Protein AF-E6LE57-F1 (afdb_monomer_lite)

Structure (mmCIF, N/CA/C/O backbone):
data_AF-E6LE57-F1
#
_entry.id   AF-E6LE57-F1
#
loop_
_atom_site.group_PDB
_atom_site.id
_atom_site.type_symbol
_atom_site.label_atom_id
_atom_site.label_alt_id
_atom_site.label_comp_id
_atom_site.label_asym_id
_atom_site.label_entity_id
_atom_site.label_seq_id
_atom_site.pdbx_PDB_ins_code
_atom_site.Cartn_x
_atom_site.Cartn_y
_atom_site.Cartn_z
_atom_site.occupancy
_atom_site.B_iso_or_equiv
_atom_site.auth_seq_id
_atom_site.auth_comp_id
_atom_site.auth_asym_id
_atom_site.auth_atom_id
_atom_site.pdbx_PDB_model_num
ATOM 1 N N . MET A 1 1 ? -10.810 11.274 13.523 1.00 61.97 1 MET A N 1
ATOM 2 C CA . MET A 1 1 ? -10.758 9.802 13.355 1.00 61.97 1 MET A CA 1
ATOM 3 C C . MET A 1 1 ? -11.389 9.328 12.041 1.00 61.97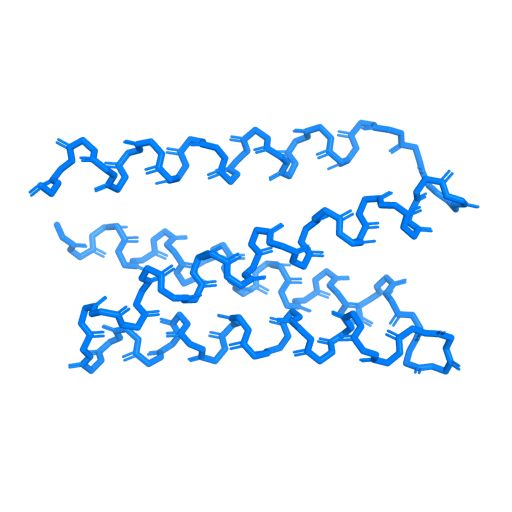 1 MET A C 1
ATOM 5 O O . MET A 1 1 ? -10.669 8.771 11.224 1.00 61.97 1 MET A O 1
ATOM 9 N N . TYR A 1 2 ? -12.671 9.612 11.765 1.00 69.25 2 TYR A N 1
ATOM 10 C CA . TYR A 1 2 ? -13.353 9.180 10.525 1.00 69.25 2 TYR A CA 1
ATOM 11 C C . TYR A 1 2 ? -12.698 9.657 9.220 1.00 69.25 2 TYR A C 1
ATOM 13 O O . TYR A 1 2 ? -12.554 8.877 8.284 1.00 69.25 2 TYR A O 1
ATOM 21 N N . VAL A 1 3 ? -12.224 10.906 9.179 1.00 74.69 3 VAL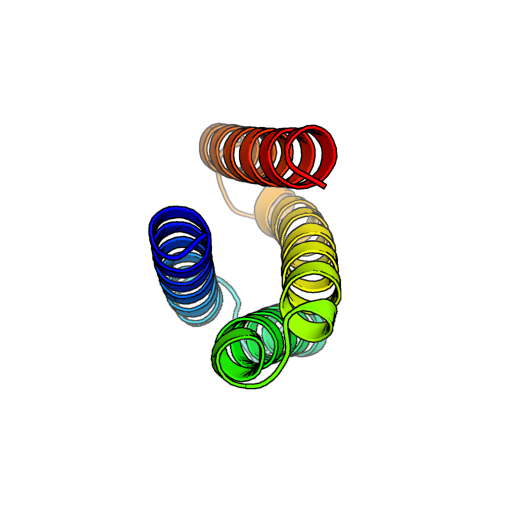 A N 1
ATOM 22 C CA . VAL A 1 3 ? -11.503 11.455 8.014 1.00 74.69 3 VAL A CA 1
ATOM 23 C C . VAL A 1 3 ? -10.217 10.669 7.721 1.00 74.69 3 VAL A C 1
ATOM 25 O O . VAL A 1 3 ? -9.876 10.433 6.567 1.00 74.69 3 VAL A O 1
ATOM 28 N N . MET A 1 4 ? -9.531 10.199 8.765 1.00 68.88 4 MET A N 1
ATOM 29 C CA . MET A 1 4 ? -8.269 9.466 8.645 1.00 68.88 4 MET A CA 1
ATOM 30 C C . MET A 1 4 ? -8.488 8.045 8.110 1.00 68.88 4 MET A C 1
ATOM 32 O O . MET A 1 4 ? -7.742 7.580 7.250 1.00 68.88 4 MET A O 1
ATOM 36 N N . ILE A 1 5 ? -9.552 7.379 8.567 1.00 75.06 5 ILE A N 1
ATOM 37 C CA . ILE A 1 5 ? -9.980 6.075 8.042 1.00 75.06 5 ILE A CA 1
ATOM 38 C C . ILE A 1 5 ? -10.414 6.218 6.577 1.00 75.06 5 ILE A C 1
ATOM 40 O O . ILE A 1 5 ? -10.004 5.417 5.741 1.00 75.06 5 ILE A O 1
ATOM 44 N N . GLY A 1 6 ? -11.158 7.278 6.241 1.00 77.25 6 GLY A N 1
ATOM 45 C CA . GLY A 1 6 ? -11.555 7.582 4.864 1.00 77.25 6 GLY A CA 1
ATOM 46 C C . GLY A 1 6 ? -10.361 7.776 3.924 1.00 77.25 6 GLY A C 1
ATOM 47 O O . GLY A 1 6 ? -10.302 7.148 2.870 1.00 77.25 6 GLY A O 1
ATOM 48 N N . LEU A 1 7 ? -9.366 8.573 4.329 1.00 77.81 7 LEU A N 1
ATOM 49 C CA . LEU A 1 7 ? -8.127 8.767 3.563 1.00 77.81 7 LEU A CA 1
ATOM 50 C C . LEU A 1 7 ? -7.320 7.471 3.415 1.00 77.81 7 LEU A C 1
ATOM 52 O O . LEU A 1 7 ? -6.790 7.194 2.341 1.00 77.81 7 LEU A O 1
ATOM 56 N N . SER A 1 8 ? -7.264 6.655 4.469 1.00 74.94 8 SER A N 1
ATOM 57 C CA . SER A 1 8 ? -6.549 5.375 4.457 1.00 74.94 8 SER A CA 1
ATOM 58 C C . SER A 1 8 ? -7.210 4.363 3.519 1.00 74.94 8 SER A C 1
ATOM 60 O O . SER A 1 8 ? -6.520 3.698 2.748 1.00 74.94 8 SER A O 1
ATOM 62 N N . LEU A 1 9 ? -8.544 4.283 3.523 1.00 81.50 9 LEU A N 1
ATOM 63 C CA . LEU A 1 9 ? -9.311 3.458 2.586 1.00 81.50 9 LEU A CA 1
ATOM 64 C C . LEU A 1 9 ? -9.113 3.917 1.143 1.00 81.50 9 LEU A C 1
ATOM 66 O O . LEU A 1 9 ? -8.884 3.087 0.263 1.00 81.50 9 LEU A O 1
ATOM 70 N N . LEU A 1 10 ? -9.149 5.229 0.895 1.00 82.88 10 LEU A N 1
ATOM 71 C CA . LEU A 1 10 ? -8.916 5.790 -0.435 1.00 82.88 10 LEU A CA 1
ATOM 72 C C . LEU A 1 10 ? -7.507 5.440 -0.940 1.00 82.88 10 LEU A C 1
ATOM 74 O O . LEU A 1 10 ? -7.333 4.993 -2.075 1.00 82.88 10 LEU A O 1
ATOM 78 N N . TYR A 1 11 ? -6.512 5.569 -0.060 1.00 79.12 11 TYR A N 1
ATOM 79 C CA . TYR A 1 11 ? -5.126 5.208 -0.331 1.00 79.12 11 TYR A CA 1
ATOM 80 C C . TYR A 1 11 ? -4.958 3.714 -0.639 1.00 79.12 11 TYR A C 1
ATOM 82 O O . TYR A 1 11 ? -4.355 3.358 -1.653 1.00 79.12 11 TYR A O 1
ATOM 90 N N . ALA A 1 12 ? -5.536 2.840 0.188 1.00 80.31 12 ALA A N 1
ATOM 91 C CA . ALA A 1 12 ? -5.516 1.395 -0.015 1.00 80.31 12 ALA A CA 1
ATOM 92 C C . ALA A 1 12 ? -6.168 1.004 -1.350 1.00 80.31 12 ALA A C 1
ATOM 94 O O . ALA A 1 12 ? -5.588 0.249 -2.129 1.00 80.31 12 ALA A O 1
ATOM 95 N N . SER A 1 13 ? -7.328 1.583 -1.663 1.00 81.38 13 SER A N 1
ATOM 96 C CA . SER A 1 13 ? -8.051 1.349 -2.919 1.00 81.38 13 SER A CA 1
ATOM 97 C C . SER A 1 13 ? -7.205 1.722 -4.139 1.00 81.38 13 SER A C 1
ATOM 99 O O . SER A 1 13 ? -7.056 0.928 -5.071 1.00 81.38 13 SER A O 1
ATOM 101 N N . ALA A 1 14 ? -6.591 2.909 -4.112 1.00 80.12 14 ALA A N 1
ATOM 102 C CA . ALA A 1 14 ? -5.711 3.380 -5.177 1.00 80.12 14 ALA A CA 1
ATOM 103 C C . ALA A 1 14 ? -4.465 2.491 -5.325 1.00 80.12 14 ALA A C 1
ATOM 105 O O . ALA A 1 14 ? -4.073 2.151 -6.442 1.00 80.12 14 ALA A O 1
ATOM 106 N N . MET A 1 15 ? -3.868 2.063 -4.207 1.00 77.88 15 MET A N 1
ATOM 107 C CA . MET A 1 15 ? -2.730 1.144 -4.203 1.00 77.88 15 MET A CA 1
ATOM 108 C C . MET A 1 15 ? -3.075 -0.228 -4.780 1.00 77.88 15 MET A C 1
ATOM 110 O O . MET A 1 15 ? -2.316 -0.740 -5.602 1.00 77.88 15 MET A O 1
ATOM 114 N N . GLY A 1 16 ? -4.198 -0.817 -4.367 1.00 80.25 16 GLY A N 1
ATOM 115 C CA . GLY A 1 16 ? -4.659 -2.112 -4.861 1.00 80.25 16 GLY A CA 1
ATOM 116 C C . GLY A 1 16 ? -4.937 -2.073 -6.361 1.00 80.25 16 GLY A C 1
ATOM 117 O O . GLY A 1 16 ? -4.431 -2.911 -7.105 1.00 80.25 16 GLY A O 1
ATOM 118 N N . GLY A 1 17 ? -5.653 -1.043 -6.826 1.00 78.44 17 GLY A N 1
ATOM 119 C CA . GLY A 1 17 ? -5.926 -0.841 -8.251 1.00 78.44 17 GLY A CA 1
ATOM 120 C C . GLY A 1 17 ? -4.652 -0.641 -9.077 1.00 78.44 17 GLY A C 1
ATOM 121 O O . GLY A 1 17 ? -4.485 -1.259 -10.131 1.00 78.44 17 GLY A O 1
ATOM 122 N N . ALA A 1 18 ? -3.708 0.163 -8.577 1.00 73.75 18 ALA A N 1
ATOM 123 C CA . ALA A 1 18 ? -2.414 0.346 -9.226 1.00 73.75 18 ALA A CA 1
ATOM 124 C C . ALA A 1 18 ? -1.620 -0.967 -9.284 1.00 73.75 18 ALA A C 1
ATOM 126 O O . ALA A 1 18 ? -1.056 -1.282 -10.331 1.00 73.75 18 ALA A O 1
ATOM 127 N N . ALA A 1 19 ? -1.603 -1.751 -8.202 1.00 74.44 19 ALA A N 1
ATOM 128 C CA . ALA A 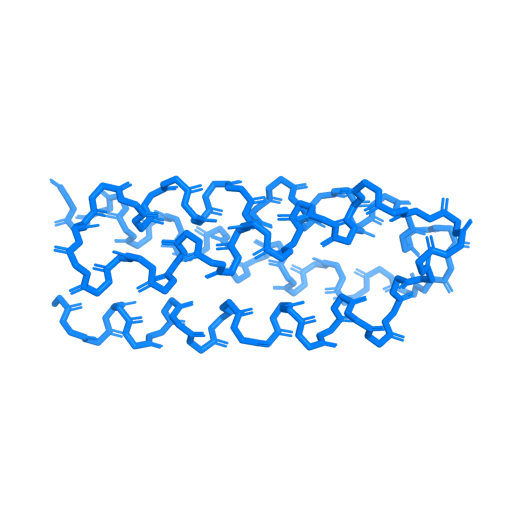1 19 ? -0.898 -3.028 -8.129 1.00 74.44 19 ALA A CA 1
ATOM 129 C C . ALA A 1 19 ? -1.449 -4.053 -9.133 1.00 74.44 19 ALA A C 1
ATOM 131 O O . ALA A 1 19 ? -0.665 -4.649 -9.863 1.00 74.44 19 ALA A O 1
ATOM 132 N N . ILE A 1 20 ? -2.775 -4.192 -9.245 1.00 76.06 20 ILE A N 1
ATOM 133 C CA . ILE A 1 20 ? -3.420 -5.095 -10.219 1.00 76.06 20 ILE A CA 1
ATOM 134 C C . ILE A 1 20 ? -3.067 -4.704 -11.661 1.00 76.06 20 ILE A C 1
ATOM 136 O O . ILE A 1 20 ? -2.833 -5.569 -12.501 1.00 76.06 20 ILE A O 1
ATOM 140 N N . LYS A 1 21 ? -3.002 -3.399 -11.956 1.00 71.56 21 LYS A N 1
ATOM 141 C CA . LYS A 1 21 ? -2.720 -2.899 -13.309 1.00 71.56 21 LYS A CA 1
ATOM 142 C C . LYS A 1 21 ? -1.236 -2.962 -13.690 1.00 71.56 21 LYS A C 1
ATOM 144 O O . LYS A 1 21 ? -0.921 -3.118 -14.866 1.00 71.56 21 LYS A O 1
ATOM 149 N N . THR A 1 22 ? -0.328 -2.790 -12.730 1.00 65.94 22 THR A N 1
ATOM 150 C CA . THR A 1 22 ? 1.118 -2.648 -12.999 1.00 65.94 22 THR A CA 1
ATOM 151 C C . THR A 1 22 ? 1.930 -3.906 -12.709 1.00 65.94 22 THR A C 1
ATOM 153 O O . THR A 1 22 ? 2.916 -4.164 -13.401 1.00 65.94 22 THR A O 1
ATOM 156 N N . ILE A 1 23 ? 1.535 -4.708 -11.720 1.00 66.69 23 ILE A N 1
ATOM 157 C CA . ILE A 1 23 ? 2.269 -5.907 -11.319 1.00 66.69 23 ILE A CA 1
ATOM 158 C C . ILE A 1 23 ? 1.691 -7.102 -12.066 1.00 66.69 23 ILE A C 1
ATOM 160 O O . ILE A 1 23 ? 0.565 -7.535 -11.828 1.00 66.69 23 ILE A O 1
ATOM 164 N N . SER A 1 24 ? 2.489 -7.685 -12.958 1.00 62.22 24 SER A N 1
ATOM 165 C CA . SER A 1 24 ? 2.119 -8.950 -13.584 1.00 62.22 24 SER A CA 1
ATOM 166 C C . SER A 1 24 ? 2.143 -10.068 -12.537 1.00 62.22 24 SER A C 1
ATOM 168 O O . SER A 1 24 ? 3.213 -10.414 -12.028 1.00 62.22 24 SER A O 1
ATOM 170 N N . ILE A 1 25 ? 0.974 -10.671 -12.278 1.00 66.12 25 ILE A N 1
ATOM 171 C CA . ILE A 1 25 ? 0.787 -11.868 -11.428 1.00 66.12 25 ILE A CA 1
ATOM 172 C C . ILE A 1 25 ? 1.826 -12.953 -11.741 1.00 66.12 25 ILE A C 1
ATOM 174 O O . ILE A 1 25 ? 2.293 -13.650 -10.849 1.00 66.12 25 ILE A O 1
ATOM 178 N N . ARG A 1 26 ? 2.213 -13.073 -13.015 1.00 59.22 26 ARG A N 1
ATOM 179 C CA . ARG A 1 26 ? 3.108 -14.123 -13.506 1.00 59.22 26 ARG A CA 1
ATOM 180 C C . ARG A 1 26 ? 4.572 -13.938 -13.100 1.00 59.22 26 ARG A C 1
ATOM 182 O O . ARG A 1 26 ? 5.303 -14.916 -13.085 1.00 59.22 26 ARG A O 1
ATOM 189 N N . HIS A 1 27 ? 4.995 -12.705 -12.818 1.00 65.75 27 HIS A N 1
ATOM 190 C CA . HIS A 1 27 ? 6.399 -12.386 -12.534 1.00 65.75 27 HIS A CA 1
ATOM 191 C C . HIS A 1 27 ? 6.637 -12.062 -11.057 1.00 65.75 27 HIS A C 1
ATOM 193 O O . HIS A 1 27 ? 7.669 -12.441 -10.516 1.00 65.75 27 HIS A O 1
ATOM 199 N N . TYR A 1 28 ? 5.688 -11.394 -10.391 1.00 72.62 28 TYR A N 1
ATOM 200 C CA . TYR A 1 28 ? 5.856 -10.960 -8.997 1.00 72.62 28 TYR A CA 1
ATOM 201 C C . TYR A 1 28 ? 4.583 -11.192 -8.162 1.00 72.62 28 TYR A C 1
ATOM 203 O O . TYR A 1 28 ? 3.990 -10.236 -7.649 1.00 72.62 28 TYR A O 1
ATOM 211 N N . PRO A 1 29 ? 4.139 -12.455 -8.004 1.00 75.44 29 PRO A N 1
ATOM 212 C CA . PRO A 1 29 ? 2.908 -12.776 -7.280 1.00 75.44 29 PRO A CA 1
ATOM 213 C C . PRO A 1 29 ? 2.981 -12.373 -5.801 1.00 75.44 29 PRO A C 1
ATOM 215 O O . PRO A 1 29 ? 1.998 -11.880 -5.252 1.00 75.44 29 PRO A O 1
ATOM 218 N N . GLY A 1 30 ? 4.152 -12.505 -5.167 1.00 77.25 30 GLY A N 1
ATOM 219 C CA . GLY A 1 30 ? 4.350 -12.133 -3.761 1.00 77.25 30 GLY A CA 1
ATOM 220 C C . GLY A 1 30 ? 4.115 -10.645 -3.498 1.00 77.25 30 GLY A C 1
ATOM 221 O O . GLY A 1 30 ? 3.471 -10.277 -2.519 1.00 77.25 30 GLY A O 1
ATOM 222 N N . THR A 1 31 ? 4.550 -9.776 -4.410 1.00 75.56 31 THR A N 1
ATOM 223 C CA . THR A 1 31 ? 4.358 -8.330 -4.260 1.00 75.56 31 THR A CA 1
ATOM 224 C C . THR A 1 31 ? 2.904 -7.921 -4.461 1.00 75.56 31 THR A C 1
ATOM 226 O O . THR A 1 31 ? 2.395 -7.044 -3.759 1.00 75.56 31 THR A O 1
ATOM 229 N N . LEU A 1 32 ? 2.205 -8.577 -5.389 1.00 80.19 32 LEU A N 1
ATOM 230 C CA . LEU A 1 32 ? 0.771 -8.375 -5.571 1.00 80.19 32 LEU A CA 1
ATOM 231 C C . LEU A 1 32 ? -0.011 -8.816 -4.326 1.00 80.19 32 LEU A C 1
ATOM 233 O O . LEU A 1 32 ? -0.844 -8.058 -3.834 1.00 80.19 32 LEU A O 1
ATOM 237 N N . LEU A 1 33 ? 0.300 -9.999 -3.786 1.00 82.75 33 LEU A N 1
ATOM 238 C CA . LEU A 1 33 ? -0.307 -10.506 -2.555 1.00 82.75 33 LEU A CA 1
ATOM 239 C C . LEU A 1 33 ? -0.065 -9.556 -1.382 1.00 82.75 33 LEU A C 1
ATOM 241 O O . LEU A 1 33 ? -0.997 -9.257 -0.648 1.00 82.75 33 LEU A O 1
ATOM 245 N N . CYS A 1 34 ? 1.143 -9.010 -1.245 1.00 82.88 34 CYS A N 1
ATOM 246 C CA . CYS A 1 34 ? 1.463 -8.052 -0.188 1.00 82.88 34 CYS A CA 1
ATOM 247 C C . CYS A 1 34 ? 0.631 -6.757 -0.302 1.00 82.88 34 CYS A C 1
ATOM 249 O O . CYS A 1 34 ? 0.107 -6.274 0.701 1.00 82.88 34 CYS A O 1
ATOM 251 N N . ASN A 1 35 ? 0.418 -6.237 -1.523 1.00 83.75 35 ASN A N 1
ATOM 252 C CA . ASN A 1 35 ? -0.497 -5.107 -1.734 1.00 83.75 35 ASN A CA 1
ATOM 253 C C . ASN A 1 35 ? -1.940 -5.482 -1.363 1.00 83.75 35 ASN A C 1
ATOM 255 O O . ASN A 1 35 ? -2.583 -4.735 -0.635 1.00 83.75 35 ASN A O 1
ATOM 259 N N . LEU A 1 36 ? -2.445 -6.636 -1.815 1.00 85.06 36 LEU A N 1
ATOM 260 C CA . LEU A 1 36 ? -3.815 -7.079 -1.524 1.00 85.06 36 LEU A CA 1
ATOM 261 C C . LEU A 1 36 ? -4.051 -7.299 -0.025 1.00 85.06 36 LEU A C 1
ATOM 263 O O . LEU A 1 36 ? -5.055 -6.834 0.505 1.00 85.06 36 LEU A O 1
ATOM 267 N N . ILE A 1 37 ? -3.111 -7.942 0.672 1.00 87.19 37 ILE A N 1
ATOM 268 C CA . ILE A 1 37 ? -3.166 -8.150 2.125 1.00 87.19 37 ILE A CA 1
ATOM 269 C C . ILE A 1 37 ? -3.183 -6.803 2.850 1.00 87.19 37 ILE A C 1
ATOM 271 O O . ILE A 1 37 ? -3.999 -6.600 3.746 1.00 87.19 37 ILE A O 1
ATOM 275 N N . GLY A 1 38 ? -2.340 -5.857 2.428 1.00 83.62 38 GLY A N 1
ATOM 276 C CA . GLY A 1 38 ? -2.341 -4.501 2.968 1.00 83.62 38 GLY A CA 1
ATOM 277 C C . GLY A 1 38 ? -3.685 -3.789 2.779 1.00 83.62 38 GLY A C 1
ATOM 278 O O . GLY A 1 38 ? -4.181 -3.163 3.713 1.00 83.62 38 GLY A O 1
ATOM 279 N N . VAL A 1 39 ? -4.323 -3.939 1.612 1.00 85.81 39 VAL A N 1
ATOM 280 C CA . VAL A 1 39 ? -5.662 -3.381 1.359 1.00 85.81 39 VAL A CA 1
ATOM 281 C C . VAL A 1 39 ? -6.698 -4.014 2.280 1.00 85.81 39 VAL A C 1
ATOM 283 O O . VAL A 1 39 ? -7.444 -3.294 2.939 1.00 85.81 39 VAL A O 1
ATOM 286 N N . VAL A 1 40 ? -6.717 -5.343 2.381 1.00 87.94 40 VAL A N 1
ATOM 287 C CA . VAL A 1 40 ? -7.651 -6.075 3.248 1.00 87.94 40 VAL A CA 1
ATOM 288 C C . VAL A 1 40 ? -7.491 -5.655 4.712 1.00 87.94 40 VAL A C 1
ATOM 290 O O . VAL A 1 40 ? -8.488 -5.387 5.377 1.00 87.94 40 VAL A O 1
ATOM 293 N N . LEU A 1 41 ? -6.258 -5.513 5.205 1.00 85.56 41 LEU A N 1
ATOM 294 C CA . LEU A 1 41 ? -5.982 -5.042 6.566 1.00 85.56 41 LEU A CA 1
ATOM 295 C C . LEU A 1 41 ? -6.503 -3.619 6.811 1.00 85.56 41 LEU A C 1
ATOM 297 O O . LEU A 1 41 ? -7.092 -3.353 7.858 1.00 85.56 41 LEU A O 1
ATOM 301 N N . VAL A 1 42 ? -6.360 -2.715 5.835 1.00 84.00 42 VAL A N 1
ATOM 302 C CA . VAL A 1 42 ? -6.944 -1.369 5.931 1.00 84.00 42 VAL A CA 1
ATOM 303 C C . VAL A 1 42 ? -8.474 -1.421 5.908 1.00 84.00 42 VAL A C 1
ATOM 305 O O . VAL A 1 42 ? -9.101 -0.674 6.649 1.00 84.00 42 VAL A O 1
ATOM 308 N N . PHE A 1 43 ? -9.109 -2.323 5.161 1.00 83.50 43 PHE A N 1
ATOM 309 C CA . PHE A 1 43 ? -10.566 -2.509 5.245 1.00 83.50 43 PHE A CA 1
ATOM 310 C C . PHE A 1 43 ? -11.012 -3.072 6.602 1.00 83.50 43 PHE A C 1
ATOM 312 O O . PHE A 1 43 ? -12.006 -2.607 7.160 1.00 83.50 43 PHE A O 1
ATOM 319 N N . LEU A 1 44 ? -10.245 -3.995 7.193 1.00 85.50 44 LEU A N 1
ATOM 320 C CA . LEU A 1 44 ? -10.486 -4.498 8.552 1.00 85.50 44 LEU A CA 1
ATOM 321 C C . LEU A 1 44 ? -10.341 -3.420 9.639 1.00 85.50 44 LEU A C 1
ATOM 323 O O . LEU A 1 44 ? -10.850 -3.603 10.750 1.00 85.50 44 LEU A O 1
ATOM 327 N N . SER A 1 45 ? -9.717 -2.278 9.332 1.00 81.56 45 SER A N 1
ATOM 328 C CA . SER A 1 45 ? -9.649 -1.144 10.259 1.00 81.56 45 SER A CA 1
ATOM 329 C C . SER A 1 45 ? -11.014 -0.539 10.599 1.00 81.56 45 SER A C 1
ATOM 331 O O . SER A 1 45 ? -11.153 0.064 11.662 1.00 81.56 45 SER A O 1
ATOM 333 N N . LEU A 1 46 ? -12.031 -0.762 9.753 1.00 78.69 46 LEU A N 1
ATOM 334 C CA . LEU A 1 46 ? -13.423 -0.394 10.034 1.00 78.69 46 LEU A CA 1
ATOM 335 C C . LEU A 1 46 ? -13.991 -1.142 11.247 1.00 78.69 46 LEU A C 1
ATOM 337 O O . LEU A 1 46 ? -14.925 -0.659 11.880 1.00 78.69 46 LEU A O 1
ATOM 341 N N . VAL A 1 47 ? -13.422 -2.306 11.576 1.00 81.88 47 VAL A N 1
ATOM 342 C CA . VAL A 1 47 ? -13.828 -3.132 12.720 1.00 81.88 47 VAL A CA 1
ATOM 343 C C . VAL A 1 47 ? -12.922 -2.883 13.925 1.00 81.88 47 VAL A C 1
ATOM 345 O O . VAL A 1 47 ? -13.411 -2.755 15.046 1.00 81.88 47 VAL A O 1
ATOM 348 N N . LYS A 1 48 ? -11.597 -2.820 13.725 1.00 79.50 48 LYS A N 1
ATOM 349 C CA . LYS A 1 48 ? -10.625 -2.572 14.804 1.00 79.50 48 LYS A CA 1
ATOM 350 C C . LYS A 1 48 ? -9.457 -1.702 14.334 1.00 79.50 48 LYS A C 1
ATOM 352 O O . LYS A 1 48 ? -8.706 -2.088 13.441 1.00 79.50 48 LYS A O 1
ATOM 357 N N . LEU A 1 49 ? -9.227 -0.597 15.048 1.00 77.56 49 LEU A N 1
ATOM 358 C CA . LEU A 1 49 ? -8.122 0.344 14.822 1.00 77.56 49 LEU A CA 1
ATOM 359 C C . LEU A 1 49 ? -6.713 -0.281 14.680 1.00 77.56 49 LEU A C 1
ATOM 361 O O . LEU A 1 49 ? -5.987 0.167 13.797 1.00 77.56 49 LEU A O 1
ATOM 365 N N . PRO A 1 50 ? -6.287 -1.301 15.462 1.00 79.69 50 PRO A N 1
ATOM 366 C CA . PRO A 1 50 ? -4.947 -1.888 15.316 1.00 79.69 50 PRO A CA 1
ATOM 367 C C . PRO A 1 50 ? -4.652 -2.447 13.914 1.00 79.69 50 PRO A C 1
ATOM 369 O O . PRO A 1 50 ? -3.501 -2.424 13.476 1.00 79.69 50 PRO A O 1
ATOM 372 N N . PHE A 1 51 ? -5.674 -2.885 13.166 1.00 80.06 51 PHE A N 1
ATOM 373 C CA . PHE A 1 51 ? -5.488 -3.339 11.784 1.00 80.06 51 PHE A CA 1
ATOM 374 C C . PHE A 1 51 ? -5.149 -2.201 10.819 1.00 80.06 51 PHE A C 1
ATOM 376 O O . PHE A 1 51 ? -4.531 -2.456 9.790 1.00 80.06 51 PHE A O 1
ATOM 383 N N . LEU A 1 52 ? -5.479 -0.950 11.163 1.00 79.56 52 LEU A N 1
ATOM 384 C CA . LEU A 1 52 ? -5.091 0.221 10.379 1.00 79.56 52 LEU A CA 1
ATOM 385 C C . LEU A 1 52 ? -3.566 0.342 10.304 1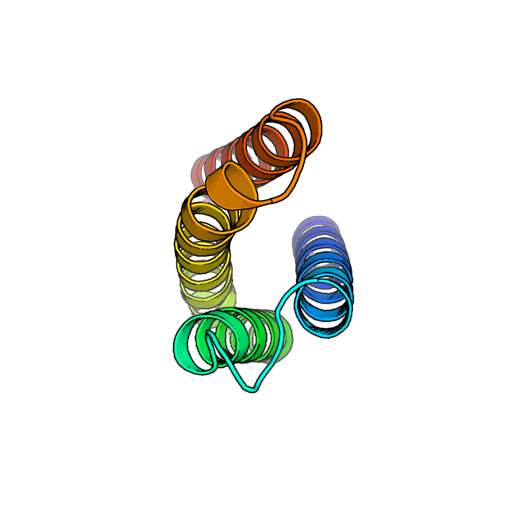.00 79.56 52 LEU A C 1
ATOM 387 O O . LEU A 1 52 ? -3.010 0.465 9.218 1.00 79.56 52 LEU A O 1
ATOM 391 N N . TYR A 1 53 ? -2.887 0.254 11.450 1.00 76.88 53 TYR A N 1
ATOM 392 C CA . TYR A 1 53 ? -1.431 0.387 11.535 1.00 76.88 53 TYR A CA 1
ATOM 393 C C . TYR A 1 53 ? -0.722 -0.770 10.824 1.00 76.88 53 TYR A C 1
ATOM 395 O O . TYR A 1 53 ? 0.197 -0.546 10.037 1.00 76.88 53 TYR A O 1
ATOM 403 N N . LEU A 1 54 ? -1.202 -2.002 11.034 1.00 81.44 54 LEU A N 1
ATOM 404 C CA . LEU A 1 54 ? -0.719 -3.187 10.319 1.00 81.44 54 LEU A CA 1
ATOM 405 C C . LEU A 1 54 ? -0.931 -3.065 8.805 1.00 81.44 54 LEU A C 1
ATOM 407 O O . LEU A 1 54 ? -0.019 -3.349 8.031 1.00 81.44 54 LEU A O 1
ATOM 411 N N . GLY A 1 55 ? -2.103 -2.602 8.369 1.00 82.94 55 GLY A N 1
ATOM 412 C CA . GLY A 1 55 ? -2.424 -2.413 6.957 1.00 82.94 55 GLY A CA 1
ATOM 413 C C . GLY A 1 55 ? -1.561 -1.346 6.294 1.00 82.94 55 GLY A C 1
ATOM 414 O O . GLY A 1 55 ? -0.981 -1.605 5.242 1.00 82.94 55 GLY A O 1
ATOM 415 N N . ILE A 1 56 ? -1.394 -0.187 6.936 1.00 81.81 56 ILE A N 1
ATOM 416 C CA . ILE A 1 56 ? -0.526 0.892 6.444 1.00 81.81 56 ILE A CA 1
ATOM 417 C C . ILE A 1 56 ? 0.931 0.421 6.365 1.00 81.81 56 ILE A C 1
ATOM 419 O O . ILE A 1 56 ? 1.574 0.634 5.339 1.00 81.81 56 ILE A O 1
ATOM 423 N N . GLY A 1 57 ? 1.442 -0.270 7.390 1.00 78.12 57 GLY A N 1
ATOM 424 C CA . GLY A 1 57 ? 2.801 -0.819 7.380 1.00 78.12 57 GLY A CA 1
ATOM 425 C C . GLY A 1 57 ? 3.017 -1.841 6.260 1.00 78.12 57 GLY A C 1
ATOM 426 O O . GLY A 1 57 ? 4.017 -1.788 5.543 1.00 78.12 57 GLY A O 1
ATOM 427 N N . THR A 1 58 ? 2.039 -2.722 6.042 1.00 83.94 58 THR A N 1
ATOM 428 C CA . THR A 1 58 ? 2.092 -3.726 4.967 1.00 83.94 58 THR A CA 1
ATOM 429 C C . THR A 1 58 ? 2.042 -3.065 3.587 1.00 83.94 58 THR A C 1
ATOM 431 O O . THR A 1 58 ? 2.841 -3.396 2.711 1.00 83.94 58 THR A O 1
ATOM 434 N N . LEU A 1 59 ? 1.161 -2.076 3.394 1.00 81.25 59 LEU A N 1
ATOM 435 C CA . LEU A 1 59 ? 1.088 -1.288 2.160 1.00 81.25 59 LEU A CA 1
ATOM 436 C C . LEU A 1 59 ? 2.375 -0.497 1.909 1.00 81.25 59 LEU A C 1
ATOM 438 O O . LEU A 1 59 ? 2.809 -0.400 0.765 1.00 81.25 59 LEU A O 1
ATOM 442 N N . PHE A 1 60 ? 3.016 0.032 2.952 1.00 80.62 60 PHE A N 1
ATOM 443 C CA . PHE A 1 60 ? 4.298 0.724 2.837 1.00 80.62 60 PHE A CA 1
ATOM 444 C C . PHE A 1 60 ? 5.408 -0.212 2.353 1.00 80.62 60 PHE A C 1
ATOM 446 O O . PHE A 1 60 ? 6.107 0.097 1.387 1.00 80.62 60 PHE A O 1
ATOM 453 N N . PHE A 1 61 ? 5.516 -1.399 2.952 1.00 79.69 61 PHE A N 1
ATOM 454 C CA . PHE A 1 61 ? 6.471 -2.416 2.516 1.00 79.69 61 PHE A CA 1
ATOM 455 C C . PHE A 1 61 ? 6.206 -2.853 1.066 1.00 79.69 61 PHE A C 1
ATOM 457 O O . PHE A 1 61 ? 7.121 -2.933 0.242 1.00 79.69 61 PHE A O 1
ATOM 464 N N . ALA A 1 62 ? 4.931 -3.027 0.711 1.00 80.12 62 ALA A N 1
ATOM 465 C CA . ALA A 1 62 ? 4.512 -3.315 -0.653 1.00 80.12 62 ALA A CA 1
ATOM 466 C C . ALA A 1 62 ? 4.816 -2.155 -1.626 1.00 80.12 62 ALA A C 1
ATOM 468 O O . ALA A 1 62 ? 5.100 -2.399 -2.798 1.00 80.12 62 ALA A O 1
ATOM 469 N N . ALA A 1 63 ? 4.803 -0.896 -1.169 1.00 74.44 63 ALA A N 1
ATOM 470 C CA . ALA A 1 63 ? 5.223 0.276 -1.941 1.00 74.44 63 ALA A CA 1
ATOM 471 C C . ALA A 1 63 ? 6.713 0.232 -2.282 1.00 74.44 63 ALA A C 1
ATOM 473 O O . ALA A 1 63 ? 7.080 0.525 -3.418 1.00 74.44 63 ALA A O 1
ATOM 474 N N . ILE A 1 64 ? 7.551 -0.143 -1.312 1.00 77.06 64 ILE A N 1
ATOM 475 C CA . ILE A 1 64 ? 9.003 -0.257 -1.484 1.00 77.06 64 ILE A CA 1
ATOM 476 C C . ILE A 1 64 ? 9.317 -1.373 -2.479 1.00 77.06 64 ILE A C 1
ATOM 478 O O . ILE A 1 64 ? 10.013 -1.130 -3.461 1.00 77.06 64 ILE A O 1
ATOM 482 N N . LEU A 1 65 ? 8.735 -2.562 -2.290 1.00 74.81 65 LEU A N 1
ATOM 483 C CA . LEU A 1 65 ? 8.876 -3.681 -3.229 1.00 74.81 65 LEU A CA 1
ATOM 484 C C . LEU A 1 65 ? 8.411 -3.305 -4.639 1.00 74.81 65 LEU A C 1
ATOM 486 O O . LEU A 1 65 ? 9.094 -3.598 -5.619 1.00 74.81 65 LEU A O 1
ATOM 490 N N . ASN A 1 66 ? 7.276 -2.611 -4.746 1.00 72.06 66 ASN A N 1
ATOM 491 C CA . ASN A 1 66 ? 6.803 -2.080 -6.019 1.00 72.06 66 ASN A CA 1
ATOM 492 C C . ASN A 1 66 ? 7.797 -1.096 -6.622 1.00 72.06 66 ASN A C 1
ATOM 494 O O . ASN A 1 66 ? 8.060 -1.176 -7.810 1.00 72.06 66 ASN A O 1
ATOM 498 N N . GLY A 1 67 ? 8.360 -0.193 -5.823 1.00 63.88 67 GLY A N 1
ATOM 499 C CA . GLY A 1 67 ? 9.391 0.740 -6.258 1.00 63.88 67 GLY A CA 1
ATOM 500 C C . GLY A 1 67 ? 10.614 0.027 -6.827 1.00 63.88 67 GLY A C 1
ATOM 501 O O . GLY A 1 67 ? 11.061 0.379 -7.909 1.00 63.88 67 GLY A O 1
ATOM 502 N N . VAL A 1 68 ? 11.092 -1.029 -6.166 1.00 67.56 68 VAL A N 1
ATOM 503 C CA . VAL A 1 68 ? 12.232 -1.840 -6.629 1.00 67.56 68 VAL A CA 1
ATOM 504 C C . VAL A 1 68 ? 11.921 -2.557 -7.949 1.00 67.56 68 VAL A C 1
ATOM 506 O O . VAL A 1 68 ? 12.724 -2.521 -8.878 1.00 67.56 68 VAL A O 1
ATOM 509 N N . ILE A 1 69 ? 10.738 -3.163 -8.068 1.00 64.88 69 ILE A N 1
ATOM 510 C CA . ILE A 1 69 ? 10.310 -3.880 -9.283 1.00 64.88 69 ILE A CA 1
ATOM 511 C C . ILE A 1 69 ? 10.043 -2.906 -10.439 1.00 64.88 69 ILE A C 1
ATOM 513 O O . ILE A 1 69 ? 10.338 -3.195 -11.597 1.00 64.88 69 ILE A O 1
ATOM 517 N N . VAL A 1 70 ? 9.498 -1.731 -10.132 1.00 57.81 70 VAL A N 1
ATOM 518 C CA . VAL A 1 70 ? 9.187 -0.684 -11.106 1.00 57.81 70 VAL A CA 1
ATOM 519 C C . VAL A 1 70 ? 10.434 0.113 -11.493 1.00 57.81 70 VAL A C 1
ATOM 521 O O . VAL A 1 70 ? 10.494 0.560 -12.629 1.00 57.81 70 VAL A O 1
ATOM 524 N N . PHE A 1 71 ? 11.477 0.206 -10.662 1.00 54.59 71 PHE A N 1
ATOM 525 C CA . PHE A 1 71 ? 12.785 0.758 -11.056 1.00 54.59 71 PHE A CA 1
ATOM 526 C C . PHE A 1 71 ? 13.406 0.008 -12.246 1.00 54.59 71 PHE A C 1
ATOM 528 O O . PHE A 1 71 ? 14.193 0.584 -12.991 1.00 54.59 71 PHE A O 1
ATOM 535 N N . GLN A 1 72 ? 13.009 -1.249 -12.469 1.00 54.31 72 GLN A N 1
ATOM 536 C CA . GLN A 1 72 ? 13.390 -2.019 -13.653 1.00 54.31 72 GLN A CA 1
ATOM 537 C C . GLN A 1 72 ? 12.488 -1.764 -14.883 1.00 54.31 72 GLN A C 1
ATOM 539 O O . GLN A 1 72 ? 12.798 -2.267 -15.960 1.00 54.31 72 GLN A O 1
ATOM 544 N N . LYS A 1 73 ? 11.373 -1.016 -14.765 1.00 51.62 73 LYS A N 1
ATOM 545 C CA . LYS A 1 73 ? 10.348 -0.874 -15.827 1.00 51.62 73 LYS A CA 1
ATOM 546 C C . LYS A 1 73 ? 9.720 0.521 -16.053 1.00 51.62 73 LYS A C 1
ATOM 548 O O . LYS A 1 73 ? 9.227 0.736 -17.155 1.00 51.62 73 LYS A O 1
ATOM 553 N N . VAL A 1 74 ? 9.676 1.460 -15.094 1.00 49.50 74 VAL A N 1
ATOM 554 C CA . VAL A 1 74 ? 8.995 2.780 -15.225 1.00 49.50 74 VAL A CA 1
ATOM 555 C C . VAL A 1 74 ? 9.697 3.895 -14.416 1.00 49.50 74 VAL A C 1
ATOM 557 O O . VAL A 1 74 ? 10.372 3.649 -13.423 1.00 49.50 74 VAL A O 1
ATOM 560 N N . THR A 1 75 ? 9.511 5.145 -14.852 1.00 54.34 75 THR A N 1
ATOM 561 C CA . THR A 1 75 ? 10.156 6.397 -14.412 1.00 54.34 75 THR A CA 1
ATOM 562 C C . THR A 1 75 ? 10.069 6.716 -12.897 1.00 54.34 75 THR A C 1
ATOM 564 O O . THR A 1 75 ? 8.993 6.638 -12.297 1.00 54.34 75 THR A O 1
ATOM 567 N N . PRO A 1 76 ? 11.158 7.233 -12.283 1.00 57.72 76 PRO A N 1
ATOM 568 C CA . PRO A 1 76 ? 11.317 7.442 -10.829 1.00 57.72 76 PRO A CA 1
ATOM 569 C C . PRO A 1 76 ? 10.316 8.415 -10.175 1.00 57.72 76 PRO A C 1
ATOM 571 O O . PRO A 1 76 ? 10.112 8.384 -8.960 1.00 57.72 76 PRO A O 1
ATOM 574 N N . ARG A 1 77 ? 9.634 9.259 -10.961 1.00 55.25 77 ARG A N 1
ATOM 575 C CA . ARG A 1 77 ? 8.643 10.234 -10.465 1.00 55.25 77 ARG A CA 1
ATOM 576 C C . ARG A 1 77 ? 7.458 9.590 -9.737 1.00 55.25 77 ARG A C 1
ATOM 578 O O . ARG A 1 77 ? 7.017 10.117 -8.721 1.00 55.25 77 ARG A O 1
ATOM 585 N N . HIS A 1 78 ? 6.946 8.463 -10.233 1.00 57.66 78 HIS A N 1
ATOM 586 C CA . HIS A 1 78 ? 5.771 7.815 -9.633 1.00 57.66 78 HIS A CA 1
ATOM 587 C C . HIS A 1 78 ? 6.094 7.163 -8.282 1.00 57.66 78 HIS A C 1
ATOM 589 O O . HIS A 1 78 ? 5.251 7.142 -7.386 1.00 57.66 78 HIS A O 1
ATOM 595 N N . MET A 1 79 ? 7.326 6.677 -8.108 1.00 58.94 79 MET A N 1
ATOM 596 C CA . MET A 1 79 ? 7.783 6.096 -6.847 1.00 58.94 79 MET A CA 1
ATOM 597 C C . MET A 1 79 ? 7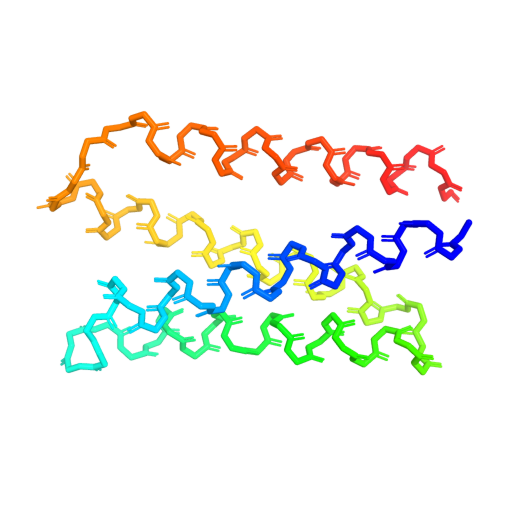.922 7.155 -5.753 1.00 58.94 79 MET A C 1
ATOM 599 O O . MET A 1 79 ? 7.465 6.938 -4.633 1.00 58.94 79 MET A O 1
ATOM 603 N N . LEU A 1 80 ? 8.491 8.315 -6.093 1.00 61.06 80 LEU A N 1
ATOM 604 C CA . LEU A 1 80 ? 8.661 9.433 -5.163 1.00 61.06 80 LEU A CA 1
ATOM 605 C C . LEU A 1 80 ? 7.323 9.914 -4.597 1.00 61.06 80 LEU A C 1
ATOM 607 O O . LEU A 1 80 ? 7.186 10.055 -3.386 1.00 61.06 80 LEU A O 1
ATOM 611 N N . ILE A 1 81 ? 6.312 10.080 -5.453 1.00 66.81 81 ILE A N 1
ATOM 612 C CA . ILE A 1 81 ? 4.970 10.504 -5.027 1.00 66.81 81 ILE A CA 1
ATOM 613 C C . ILE A 1 81 ? 4.364 9.485 -4.055 1.00 66.81 81 ILE A C 1
ATOM 615 O O . ILE A 1 81 ? 3.811 9.861 -3.025 1.00 66.81 81 ILE A O 1
ATOM 619 N N . ARG A 1 82 ? 4.509 8.188 -4.342 1.00 65.38 82 ARG A N 1
ATOM 620 C CA . ARG A 1 82 ? 3.949 7.107 -3.519 1.00 65.38 82 ARG A CA 1
ATOM 621 C C . ARG A 1 82 ? 4.643 6.985 -2.156 1.00 65.38 82 ARG A C 1
ATOM 623 O O . ARG A 1 82 ? 3.981 6.720 -1.151 1.00 65.38 82 ARG A O 1
ATOM 630 N N . LEU A 1 83 ? 5.956 7.219 -2.123 1.00 66.56 83 LEU A N 1
ATOM 631 C CA . LEU A 1 83 ? 6.751 7.254 -0.898 1.00 66.56 83 LEU A CA 1
ATOM 632 C C . LEU A 1 83 ? 6.376 8.462 -0.031 1.00 66.56 83 LEU A C 1
ATOM 634 O O . LEU A 1 83 ? 6.088 8.286 1.148 1.00 66.56 83 LEU A O 1
ATOM 638 N N . ILE A 1 84 ? 6.302 9.660 -0.624 1.00 74.50 84 ILE A N 1
ATOM 639 C CA . ILE A 1 84 ? 5.907 10.896 0.070 1.00 74.50 84 ILE A CA 1
ATOM 640 C C . ILE A 1 84 ? 4.506 10.743 0.668 1.00 74.50 84 ILE A C 1
ATOM 642 O O . ILE A 1 84 ? 4.302 11.050 1.839 1.00 74.50 84 ILE A O 1
ATOM 646 N N . PHE A 1 85 ? 3.555 10.206 -0.100 1.00 70.31 85 PHE A N 1
ATOM 647 C CA . PHE A 1 85 ? 2.184 10.029 0.377 1.00 70.31 85 PHE A CA 1
ATOM 648 C C . PHE A 1 85 ? 2.100 9.043 1.549 1.00 70.31 85 PHE A C 1
ATOM 650 O O . PHE A 1 85 ? 1.398 9.304 2.523 1.00 70.31 85 PHE A O 1
ATOM 657 N N . SER A 1 86 ? 2.861 7.942 1.496 1.00 64.75 86 SER A N 1
ATOM 658 C CA . SER A 1 86 ? 2.955 7.008 2.624 1.00 64.75 86 SER A CA 1
ATOM 659 C C . SER A 1 86 ? 3.580 7.646 3.858 1.00 64.75 86 SER A C 1
ATOM 661 O O . SER A 1 86 ? 3.085 7.439 4.961 1.00 64.75 86 SER A O 1
ATOM 663 N N . LEU A 1 87 ? 4.664 8.409 3.682 1.00 71.88 87 LEU A N 1
ATOM 664 C CA . LEU A 1 87 ? 5.385 9.027 4.792 1.00 71.88 87 LEU A CA 1
ATOM 665 C C . LEU A 1 87 ? 4.499 10.042 5.518 1.00 71.88 87 LEU A C 1
ATOM 667 O O . LEU A 1 87 ? 4.414 10.021 6.740 1.00 71.88 87 LEU A O 1
ATOM 671 N N . ILE A 1 88 ? 3.778 10.871 4.756 1.00 75.06 88 ILE A N 1
ATOM 672 C CA . ILE A 1 88 ? 2.817 11.837 5.297 1.00 75.06 88 ILE A CA 1
ATOM 673 C C . ILE A 1 88 ? 1.716 11.111 6.072 1.00 75.06 88 ILE A C 1
ATOM 675 O O . ILE A 1 88 ? 1.399 11.513 7.188 1.00 75.06 88 ILE A O 1
ATOM 679 N N . LEU A 1 89 ? 1.161 10.027 5.518 1.00 68.06 89 LEU A N 1
ATOM 680 C CA . LEU A 1 89 ? 0.107 9.261 6.182 1.00 68.06 89 LEU A CA 1
ATOM 681 C C . LEU A 1 89 ? 0.601 8.662 7.509 1.00 68.06 89 LEU A C 1
ATOM 683 O O . LEU A 1 89 ? -0.079 8.781 8.522 1.00 68.06 89 LEU A O 1
ATOM 687 N N . VAL A 1 90 ? 1.798 8.066 7.524 1.00 68.88 90 VAL A N 1
ATOM 688 C CA . VAL A 1 90 ? 2.398 7.462 8.725 1.00 68.88 90 VAL A CA 1
ATOM 689 C C . VAL A 1 90 ? 2.724 8.519 9.780 1.00 68.88 90 VAL A C 1
ATOM 691 O O . VAL A 1 90 ? 2.357 8.344 10.939 1.00 68.88 90 VAL A O 1
ATOM 694 N N . SER A 1 91 ? 3.360 9.630 9.398 1.00 69.56 91 SER A N 1
ATOM 695 C CA . SER A 1 91 ? 3.664 10.724 10.326 1.00 69.56 91 SER A CA 1
ATOM 696 C C . SER A 1 91 ? 2.397 11.344 10.910 1.00 69.56 91 SER A C 1
ATOM 698 O O . SER A 1 91 ? 2.354 11.629 12.102 1.00 69.56 91 SER A O 1
ATOM 700 N N . PHE A 1 92 ? 1.345 11.505 10.105 1.00 66.88 92 PHE A N 1
ATOM 701 C CA . PHE A 1 92 ? 0.073 12.049 10.576 1.00 66.88 92 PHE A CA 1
ATOM 702 C C . PHE A 1 92 ? -0.637 11.098 11.548 1.00 66.88 92 PHE A C 1
ATOM 704 O O . PHE A 1 92 ? -1.162 11.535 12.566 1.00 66.88 92 PHE A O 1
ATOM 711 N N . VAL A 1 93 ? -0.602 9.792 11.268 1.00 61.16 93 VAL A N 1
ATOM 712 C CA . VAL A 1 93 ? -1.126 8.743 12.157 1.00 61.16 93 VAL A CA 1
ATOM 713 C C . VAL A 1 93 ? -0.363 8.699 13.484 1.00 61.16 93 VAL A C 1
ATOM 715 O O . VAL A 1 93 ? -0.986 8.561 14.531 1.00 61.16 93 VAL A O 1
ATOM 718 N N . TYR A 1 94 ? 0.966 8.830 13.451 1.00 63.88 94 TYR A N 1
ATOM 719 C CA . TYR A 1 94 ? 1.805 8.808 14.652 1.00 63.88 94 TYR A CA 1
ATOM 720 C C . TYR A 1 94 ? 1.608 10.049 15.526 1.00 63.88 94 TYR A C 1
ATOM 722 O O . TYR A 1 94 ? 1.693 9.960 16.740 1.00 63.88 94 TYR A O 1
ATOM 730 N N . TRP A 1 95 ? 1.334 11.208 14.923 1.00 55.69 95 TRP A N 1
ATOM 731 C CA . TRP A 1 95 ? 1.187 12.462 15.665 1.00 55.69 95 TRP A CA 1
ATOM 732 C C . TRP A 1 95 ? -0.178 12.624 16.350 1.00 55.69 95 TRP A C 1
ATOM 734 O O . TRP A 1 95 ? -0.316 13.415 17.276 1.00 55.69 95 TRP A O 1
ATOM 744 N N . ILE A 1 96 ? -1.189 11.888 15.883 1.00 52.91 96 ILE A N 1
ATOM 745 C CA . ILE A 1 96 ? -2.557 11.894 16.427 1.00 52.91 96 ILE A CA 1
ATOM 746 C C . ILE A 1 96 ? -2.786 10.810 17.490 1.00 52.91 96 ILE A C 1
ATOM 748 O O . ILE A 1 96 ? -3.803 10.855 18.185 1.00 52.91 96 ILE A O 1
ATOM 752 N N . SER A 1 97 ? -1.879 9.835 17.581 1.00 46.88 97 SER A N 1
ATOM 753 C CA . SER A 1 97 ? -1.935 8.725 18.533 1.00 46.88 97 SER A CA 1
ATOM 754 C C . SER A 1 97 ? -1.166 9.031 19.810 1.00 46.88 97 SER A C 1
ATOM 756 O O . SER A 1 97 ? -1.535 8.389 20.817 1.00 46.88 97 SER A O 1
#

Radius of gyration: 13.07 Å; chains: 1; bounding box: 27×27×34 Å

Foldseek 3Di:
DVVLLVVLLVLLVVQLVCLVVPPDCVPCVPLNVLSVQLNVLSVCCVVPVVSSVVSLVSNQVSLVVCQVVCVVPDDNVVSVVNNVVSVVSVVVVVVVD

pLDDT: mean 72.62, std 9.9, range [46.88, 87.94]

Secondary structure (DSSP, 8-state):
-HHHHHHHHHHHHHHHHHHHHHS-TTT-H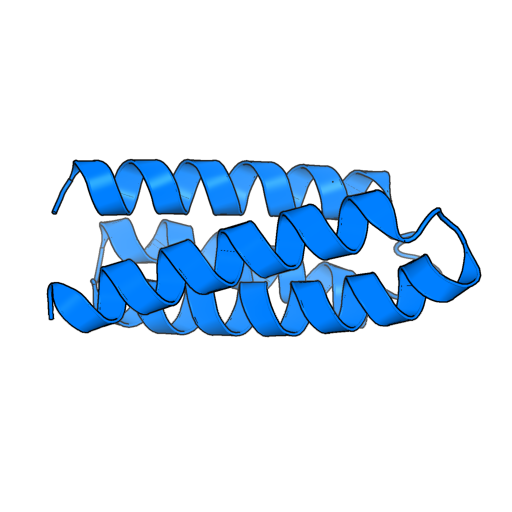HHHHHHHHHHHHHHHTTT-THHHHHHHHHHHHHHHHHHHHHHTTS-THHHHHHHHHHHHHHHHHHHH-

Organism: Enterococcus italicus (strain DSM 15952 / CCUG 50447 / LMG 22039 / TP 1.5) (NCBI:txid888064)

Sequence (97 aa):
MYVMIGLSLLYASAMGGAAIKTISIRHYPGTLLCNLIGVVLVFLSLVKLPFLYLGIGTLFFAAILNGVIVFQKVTPRHMLIRLIFSLILVSFVYWIS